Protein AF-A0A3C1RIF7-F1 (afdb_monomer_lite)

Sequence (163 aa):
MKFELYTAESDERTVYITGNFNNWNPKDSNFQLTQKDSQNYFIEIDDALLPDIVEYKFTKGGWENVELDKYGSITPNKKASKAAGKTSDIVEKWRLNWGPFKDEYFPIAEIISEEFYIPQLDRYRKIWALLPYDYYFSDKKYPVLYLQDAQNLFNEGSGYGNW

Radius of gyration: 23.02 Å; chains: 1; bounding box: 45×34×69 Å

Foldseek 3Di:
DKEKEFEQDFDPFWKFKAWPLHVRQQAPPVGTWDDPDRGMTMDDDDLVSADQKTWIWMARRDPLWTADDLVRHDDGTDIDGVVVVYDYYYGHDTRDRVPVDDPLFAWDKDWPDCFCADPVVRGTHTDIDTHTSCRVVDPDDDDDDDDDDDPACDDPDDPVDHD

pLDDT: mean 89.11, std 13.98, range [45.62, 98.62]

Secondary structure (DSSP, 8-state):
-EEEEEESS---SPPEEEETTTTT-TT-GGGBPEESSSSEEEEE--GGG--SEEEEEEESSSGGGBEE-TTSPBPPPEEEEGGG-EEEEEE-EE-----SS-GGGPPEEEEEEEEEEEGGGTEEEEEEEEE-TTTTT------------SS-SS-S--TT---

Structure (mmCIF, N/CA/C/O backbone):
data_AF-A0A3C1RIF7-F1
#
_entry.id   AF-A0A3C1RIF7-F1
#
loop_
_atom_site.group_PDB
_atom_site.id
_atom_site.type_symbol
_atom_site.label_atom_id
_atom_site.label_alt_id
_atom_site.label_comp_id
_atom_site.label_asym_id
_atom_site.label_entity_id
_atom_site.label_seq_id
_atom_site.pdbx_PDB_ins_code
_atom_site.Cartn_x
_atom_site.Cartn_y
_atom_site.Cartn_z
_atom_site.occupancy
_atom_site.B_iso_or_equiv
_atom_site.auth_seq_id
_atom_site.auth_comp_id
_atom_site.auth_asym_id
_atom_site.auth_atom_id
_atom_site.pdbx_PDB_model_num
ATOM 1 N N . MET A 1 1 ? -13.087 -6.140 19.010 1.00 96.69 1 MET A N 1
ATOM 2 C CA . MET A 1 1 ? -11.991 -5.230 19.404 1.00 96.69 1 MET A CA 1
ATOM 3 C C . MET A 1 1 ? -12.103 -3.916 18.644 1.00 96.69 1 MET A C 1
ATOM 5 O O . MET A 1 1 ? -12.371 -3.928 17.446 1.00 96.69 1 MET A O 1
ATOM 9 N N . LYS A 1 2 ? -11.891 -2.787 19.327 1.00 98.25 2 LYS A N 1
ATOM 10 C CA . LYS A 1 2 ? -11.942 -1.447 18.728 1.00 98.25 2 LYS A CA 1
ATOM 11 C C . LYS A 1 2 ? -10.554 -0.947 18.322 1.00 98.25 2 LYS A C 1
ATOM 13 O O . LYS A 1 2 ? -9.630 -0.967 19.129 1.00 98.25 2 LYS A O 1
ATOM 18 N N . PHE A 1 3 ? -10.425 -0.440 17.106 1.00 98.56 3 PHE A N 1
ATOM 19 C CA . PHE A 1 3 ? -9.219 0.222 16.616 1.00 98.56 3 PHE A CA 1
ATOM 20 C C . PHE A 1 3 ? -9.531 1.698 16.419 1.00 98.56 3 PHE A C 1
ATOM 22 O O . PHE A 1 3 ? -10.472 2.041 15.707 1.00 98.56 3 PHE A O 1
ATOM 29 N N . GLU A 1 4 ? -8.759 2.561 17.065 1.00 98.44 4 GLU A N 1
ATOM 30 C CA . GLU A 1 4 ? -8.834 4.009 16.918 1.00 98.44 4 GLU A CA 1
ATOM 31 C C . GLU A 1 4 ? -7.552 4.503 16.254 1.00 98.44 4 GLU A C 1
ATOM 33 O O . GLU A 1 4 ? -6.451 4.065 16.591 1.00 98.44 4 GLU A O 1
ATOM 38 N N . LEU A 1 5 ? -7.696 5.414 15.302 1.00 98.06 5 LEU A N 1
ATOM 39 C CA . LEU A 1 5 ? -6.592 5.977 14.546 1.00 98.06 5 LEU A CA 1
ATOM 40 C C . LEU A 1 5 ? -6.697 7.498 14.538 1.00 98.06 5 LEU A C 1
ATOM 42 O O . LEU A 1 5 ? -7.736 8.051 14.184 1.00 98.06 5 LEU A O 1
ATOM 46 N N . TYR A 1 6 ? -5.585 8.149 14.850 1.00 97.62 6 TYR A N 1
ATOM 47 C CA . TYR A 1 6 ? -5.355 9.562 14.602 1.00 97.62 6 TYR A CA 1
ATOM 48 C C . TYR A 1 6 ? -4.384 9.742 13.428 1.00 97.62 6 TYR A C 1
ATOM 50 O O . TYR A 1 6 ? -3.336 9.093 13.375 1.00 97.62 6 TYR A O 1
ATOM 58 N N . THR A 1 7 ? -4.701 10.638 12.500 1.00 95.75 7 THR A N 1
ATOM 59 C CA . THR A 1 7 ? -3.836 10.993 11.369 1.00 95.75 7 THR A CA 1
ATOM 60 C C . THR A 1 7 ? -3.332 12.422 11.522 1.00 95.75 7 THR A C 1
ATOM 62 O O . THR A 1 7 ? -4.135 13.337 11.674 1.00 95.75 7 THR A O 1
ATOM 65 N N . ALA A 1 8 ? -2.015 12.634 11.456 1.00 92.75 8 ALA A N 1
ATOM 66 C CA . ALA A 1 8 ? -1.434 13.979 11.562 1.00 92.75 8 ALA A CA 1
ATOM 67 C C . ALA A 1 8 ? -1.666 14.846 10.307 1.00 92.75 8 ALA A C 1
ATOM 69 O O . ALA A 1 8 ? -1.634 16.073 10.385 1.00 92.75 8 ALA A O 1
ATOM 70 N N . GLU A 1 9 ? -1.911 14.215 9.157 1.00 88.00 9 GLU A N 1
ATOM 71 C CA . GLU A 1 9 ? -2.170 14.880 7.879 1.00 88.00 9 GLU A CA 1
ATOM 72 C C . GLU A 1 9 ? -3.646 14.731 7.476 1.00 88.00 9 GLU A C 1
ATOM 74 O O . GLU A 1 9 ? -4.253 13.675 7.678 1.00 88.00 9 GLU A O 1
ATOM 79 N N . SER A 1 10 ? -4.217 15.791 6.892 1.00 85.75 10 SER A N 1
ATOM 80 C CA . SER A 1 10 ? -5.561 15.760 6.302 1.00 85.75 10 SER A CA 1
ATOM 81 C C . SER A 1 10 ? -5.497 15.123 4.919 1.00 85.75 10 SER A C 1
ATOM 83 O O . SER A 1 10 ? -4.736 15.572 4.064 1.00 85.75 10 SER A O 1
ATOM 85 N N . ASP A 1 11 ? -6.311 14.097 4.692 1.00 87.94 11 ASP A N 1
ATOM 86 C CA . ASP A 1 11 ? -6.300 13.323 3.455 1.00 87.94 11 ASP A CA 1
ATOM 87 C C . ASP A 1 11 ? -7.673 12.680 3.218 1.00 87.94 11 ASP A C 1
ATOM 89 O O . ASP A 1 11 ? -8.104 11.838 4.009 1.00 87.94 11 ASP A O 1
ATOM 93 N N . GLU A 1 12 ? -8.328 13.052 2.116 1.00 89.44 12 GLU A N 1
ATOM 94 C CA . GLU A 1 12 ? -9.693 12.633 1.754 1.00 89.44 12 GLU A CA 1
ATOM 95 C C . GLU A 1 12 ? -9.810 11.153 1.351 1.00 89.44 12 GLU A C 1
ATOM 97 O O . GLU A 1 12 ? -10.913 10.622 1.215 1.00 89.44 12 GLU A O 1
ATOM 102 N N . ARG A 1 13 ? -8.689 10.456 1.126 1.00 92.62 13 ARG A N 1
ATOM 103 C CA . ARG A 1 13 ? -8.717 9.044 0.737 1.00 92.62 13 ARG A CA 1
ATOM 104 C C . ARG A 1 13 ? -9.261 8.189 1.882 1.00 92.62 13 ARG A C 1
ATOM 106 O O . ARG A 1 13 ? -8.962 8.401 3.060 1.00 92.62 13 ARG A O 1
ATOM 113 N N . THR A 1 14 ? -10.013 7.158 1.526 1.00 95.44 14 THR A N 1
ATOM 114 C CA . THR A 1 14 ? -10.567 6.194 2.479 1.00 95.44 14 THR A CA 1
ATOM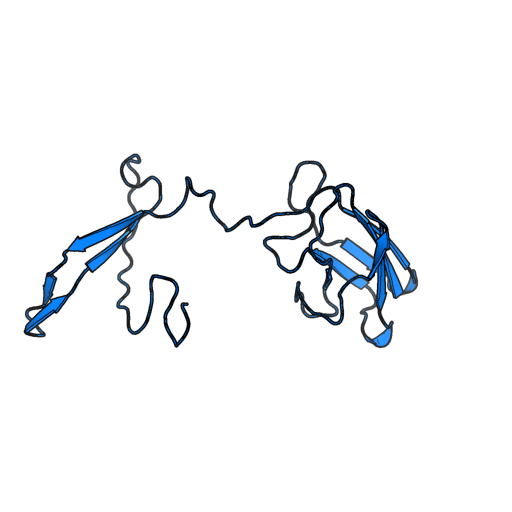 115 C C . THR A 1 14 ? -9.464 5.469 3.246 1.00 95.44 14 THR A C 1
ATOM 117 O O . THR A 1 14 ? -8.490 5.023 2.644 1.00 95.44 14 THR A O 1
ATOM 120 N N . VAL A 1 15 ? -9.624 5.323 4.563 1.00 97.69 15 VAL A N 1
ATOM 121 C CA . VAL A 1 15 ? -8.688 4.575 5.414 1.00 97.69 15 VAL A CA 1
ATOM 122 C C . VAL A 1 15 ? -9.183 3.146 5.619 1.00 97.69 15 VAL A C 1
ATOM 124 O O . VAL A 1 15 ? -10.352 2.928 5.928 1.00 97.69 15 VAL A O 1
ATOM 127 N N . TYR A 1 16 ? -8.268 2.189 5.521 1.00 98.44 16 TYR A N 1
ATOM 128 C CA . TYR A 1 16 ? -8.493 0.775 5.801 1.00 98.44 16 TYR A CA 1
ATOM 129 C C . TYR A 1 16 ? -7.516 0.287 6.868 1.00 98.44 16 TYR A C 1
ATOM 131 O O . TYR A 1 16 ? -6.389 0.782 6.960 1.00 98.44 16 TYR A O 1
ATOM 139 N N . ILE A 1 17 ? -7.924 -0.723 7.633 1.00 98.62 17 ILE A N 1
ATOM 140 C CA . ILE A 1 17 ? -7.019 -1.550 8.432 1.00 98.62 17 ILE A CA 1
ATOM 141 C C . ILE A 1 17 ? -6.836 -2.895 7.730 1.00 98.62 17 ILE A C 1
ATOM 143 O O . ILE A 1 17 ? -7.782 -3.490 7.224 1.00 98.62 17 ILE A O 1
ATOM 147 N N . THR A 1 18 ? -5.602 -3.378 7.679 1.00 98.44 18 THR A N 1
ATOM 148 C CA . THR A 1 18 ? -5.260 -4.675 7.093 1.00 98.44 18 THR A CA 1
ATOM 149 C C . THR A 1 18 ? -4.314 -5.424 8.009 1.00 98.44 18 THR A C 1
ATOM 151 O O . THR A 1 18 ? -3.529 -4.803 8.725 1.00 98.44 18 THR A O 1
ATOM 154 N N . GLY A 1 19 ? -4.389 -6.749 8.013 1.00 98.19 19 GLY A N 1
ATOM 155 C CA . GLY A 1 19 ? -3.619 -7.559 8.935 1.00 98.19 19 GLY A CA 1
ATOM 156 C C . GLY A 1 19 ? -3.775 -9.054 8.726 1.00 98.19 19 GLY A C 1
ATOM 157 O O . GLY A 1 19 ? -4.343 -9.534 7.742 1.00 98.19 19 GLY A O 1
ATOM 158 N N . ASN A 1 20 ? -3.299 -9.805 9.711 1.00 98.06 20 ASN A N 1
ATOM 159 C CA . ASN A 1 20 ? -3.403 -11.264 9.728 1.00 98.06 20 ASN A CA 1
ATOM 160 C C . ASN A 1 20 ? -4.853 -11.798 9.765 1.00 98.06 20 ASN A C 1
ATOM 162 O O . ASN A 1 20 ? -5.067 -12.961 9.444 1.00 98.06 20 ASN A O 1
ATOM 166 N N . PHE A 1 21 ? -5.841 -10.965 10.098 1.00 98.06 21 PHE A N 1
ATOM 167 C CA . PHE A 1 21 ? -7.272 -11.300 10.100 1.00 98.06 21 PHE A CA 1
ATOM 168 C C . PHE A 1 21 ? -7.965 -11.143 8.734 1.00 98.06 21 PHE A C 1
ATOM 170 O O . PHE A 1 21 ? -9.084 -11.616 8.567 1.00 98.06 21 PHE A O 1
ATOM 177 N N . ASN A 1 22 ? -7.330 -10.489 7.753 1.00 97.31 22 ASN A N 1
ATOM 178 C CA . ASN A 1 22 ? -7.901 -10.290 6.413 1.00 97.31 22 ASN A CA 1
ATOM 179 C C . ASN A 1 22 ? -6.930 -10.652 5.278 1.00 97.31 22 ASN A C 1
ATOM 181 O O . ASN A 1 22 ? -7.011 -10.109 4.175 1.00 97.31 22 ASN A O 1
ATOM 185 N N . ASN A 1 23 ? -5.995 -11.568 5.555 1.00 96.75 23 ASN A N 1
ATOM 186 C CA . ASN A 1 23 ? -4.963 -12.017 4.616 1.00 96.75 23 ASN A CA 1
ATOM 187 C C . ASN A 1 23 ? -4.137 -10.871 4.014 1.00 96.75 23 ASN A C 1
ATOM 189 O O . ASN A 1 23 ? -3.715 -10.957 2.862 1.00 96.75 23 ASN A O 1
ATOM 193 N N . TRP A 1 24 ? -3.910 -9.797 4.777 1.00 96.62 24 TRP A N 1
ATOM 194 C CA . TRP A 1 24 ? -3.158 -8.632 4.313 1.00 96.62 24 TRP A CA 1
ATOM 195 C C . TRP A 1 24 ? -3.737 -7.988 3.037 1.00 96.62 24 TRP A C 1
ATOM 197 O O . TRP A 1 24 ? -2.994 -7.464 2.207 1.00 96.62 24 TRP A O 1
ATOM 207 N N . ASN A 1 25 ? -5.063 -8.019 2.860 1.00 96.81 25 ASN A N 1
ATOM 208 C CA . ASN A 1 25 ? -5.731 -7.264 1.802 1.00 96.81 25 ASN A CA 1
ATOM 209 C C . ASN A 1 25 ? -5.883 -5.784 2.225 1.00 96.81 25 ASN A C 1
ATOM 211 O O . ASN A 1 25 ? -6.685 -5.492 3.120 1.00 96.81 25 ASN A O 1
ATOM 215 N N . PRO A 1 26 ? -5.155 -4.829 1.607 1.00 96.19 26 PRO A N 1
ATOM 216 C CA . PRO A 1 26 ? -5.106 -3.438 2.062 1.00 96.19 26 PRO A CA 1
ATOM 217 C C . PRO A 1 26 ? -6.360 -2.625 1.717 1.00 96.19 26 PRO A C 1
ATOM 219 O O . PRO A 1 26 ? -6.484 -1.489 2.156 1.00 96.19 26 PRO A O 1
ATOM 222 N N . LYS A 1 27 ? -7.279 -3.174 0.921 1.00 95.75 27 LYS A N 1
ATOM 223 C CA . LYS A 1 27 ? -8.446 -2.455 0.385 1.00 95.75 27 LYS A CA 1
ATOM 224 C C . LYS A 1 27 ? -9.751 -3.227 0.554 1.00 95.75 27 LYS A C 1
ATOM 226 O O . LYS A 1 27 ? -10.679 -3.075 -0.235 1.00 95.75 27 LYS A O 1
ATOM 231 N N . ASP A 1 28 ? -9.795 -4.111 1.545 1.00 97.50 28 ASP A N 1
ATOM 232 C CA . ASP A 1 28 ? -11.002 -4.860 1.874 1.00 97.50 28 ASP A CA 1
ATOM 233 C C . ASP A 1 28 ? -12.053 -3.923 2.482 1.00 97.50 28 ASP A C 1
ATOM 235 O O . ASP A 1 28 ? -11.850 -3.359 3.559 1.00 97.50 28 ASP A O 1
ATOM 239 N N . SER A 1 29 ? -13.191 -3.775 1.801 1.00 96.88 29 SER A N 1
ATOM 240 C CA . SER A 1 29 ? -14.286 -2.897 2.221 1.00 96.88 29 SER A CA 1
ATOM 241 C C . SER A 1 29 ? -14.876 -3.263 3.584 1.00 96.88 29 SER A C 1
ATOM 243 O O . SER A 1 29 ? -15.422 -2.390 4.251 1.00 96.88 29 SER A O 1
ATOM 245 N N . ASN A 1 30 ? -14.743 -4.517 4.035 1.00 97.75 30 ASN A N 1
ATOM 246 C CA . ASN A 1 30 ? -15.203 -4.928 5.367 1.00 97.75 30 ASN A CA 1
ATOM 247 C C . ASN A 1 30 ? -14.352 -4.332 6.501 1.00 97.75 30 ASN A C 1
ATOM 249 O O . ASN A 1 30 ? -14.783 -4.317 7.650 1.00 97.75 30 ASN A O 1
ATOM 253 N N . PHE A 1 31 ? -13.152 -3.837 6.183 1.00 98.31 31 PHE A N 1
ATOM 254 C CA . PHE A 1 31 ? -12.192 -3.284 7.139 1.00 98.31 31 PHE A CA 1
ATOM 255 C C . PHE A 1 31 ? -11.886 -1.804 6.872 1.00 98.31 31 PHE A C 1
ATOM 257 O O . PHE A 1 31 ? -10.816 -1.292 7.214 1.00 98.31 31 PHE A O 1
ATOM 264 N N . GLN A 1 32 ? -12.840 -1.105 6.260 1.00 98.44 32 GLN A N 1
ATOM 265 C CA . GLN A 1 32 ? -12.821 0.343 6.103 1.00 98.44 32 GLN A CA 1
ATOM 266 C C . GLN A 1 32 ? -13.109 1.033 7.444 1.00 98.44 32 GLN A C 1
ATOM 268 O O . GLN A 1 32 ? -14.093 0.726 8.118 1.00 98.44 32 GLN A O 1
ATOM 273 N N . LEU A 1 33 ? -12.275 2.002 7.825 1.00 98.38 33 LEU A N 1
ATOM 274 C CA . LEU A 1 33 ? -12.509 2.794 9.028 1.00 98.38 33 LEU A CA 1
ATOM 275 C C . LEU A 1 33 ? -13.585 3.852 8.781 1.00 98.38 33 LEU A C 1
ATOM 277 O O . LEU A 1 33 ? -13.655 4.482 7.725 1.00 98.38 33 LEU A O 1
ATOM 281 N N . THR A 1 34 ? -14.379 4.100 9.816 1.00 97.75 34 THR A N 1
ATOM 282 C CA . THR A 1 34 ? -15.327 5.209 9.874 1.00 97.75 34 THR A CA 1
ATOM 283 C C . THR A 1 34 ? -14.609 6.468 10.342 1.00 97.75 34 THR A C 1
ATOM 285 O O . THR A 1 34 ? -13.958 6.470 11.389 1.00 97.75 34 THR A O 1
ATOM 288 N N . GLN A 1 35 ? -14.737 7.550 9.578 1.00 95.44 35 GLN A N 1
ATOM 289 C CA . GLN A 1 35 ? -14.209 8.857 9.947 1.00 95.44 35 GLN A CA 1
ATOM 290 C C . GLN A 1 35 ? -15.126 9.521 10.982 1.00 95.44 35 GLN A C 1
ATOM 292 O O . GLN A 1 35 ? -16.330 9.646 10.769 1.00 95.44 35 GLN A O 1
ATOM 297 N N . LYS A 1 36 ? -14.556 9.935 12.114 1.00 93.19 36 LYS A N 1
ATOM 298 C CA . LYS A 1 36 ? -15.262 10.664 13.176 1.00 93.19 36 LYS A CA 1
ATOM 299 C C . LYS A 1 36 ? -15.135 12.178 12.998 1.00 93.19 36 LYS A C 1
ATOM 301 O O . LYS A 1 36 ? -16.090 12.904 13.258 1.00 93.19 36 LYS A O 1
ATOM 306 N N . ASP A 1 37 ? -13.963 12.634 12.567 1.00 90.56 37 ASP A N 1
ATOM 307 C CA . ASP A 1 37 ? -13.655 14.023 12.223 1.00 90.56 37 ASP A CA 1
ATOM 308 C C . ASP A 1 37 ? -12.462 14.070 11.246 1.00 90.56 37 ASP A C 1
ATOM 310 O O . ASP A 1 37 ? -12.041 13.036 10.731 1.00 90.56 37 ASP A O 1
ATOM 314 N N . SER A 1 38 ? -11.910 15.254 10.962 1.00 86.06 38 SER A N 1
ATOM 315 C CA . SER A 1 38 ? -10.843 15.415 9.963 1.00 86.06 38 SER A CA 1
ATOM 316 C C . SER A 1 38 ? -9.590 14.568 10.222 1.00 86.06 38 SER A C 1
ATOM 318 O O . SER A 1 38 ? -8.878 14.260 9.270 1.00 86.06 38 SER A O 1
ATOM 320 N N . GLN A 1 39 ? -9.323 14.172 11.470 1.00 93.56 39 GLN A N 1
ATOM 321 C CA . GLN A 1 39 ? -8.096 13.461 11.850 1.00 93.56 39 GLN A CA 1
ATOM 322 C C . GLN A 1 39 ? -8.356 12.141 12.583 1.00 93.56 39 GLN A C 1
ATOM 324 O O . GLN A 1 39 ? -7.441 11.331 12.703 1.00 93.56 39 GLN A O 1
ATOM 329 N N . ASN A 1 40 ? -9.573 11.894 13.071 1.00 96.06 40 ASN A N 1
ATOM 330 C CA . ASN A 1 40 ? -9.889 10.708 13.863 1.00 96.06 40 ASN A CA 1
ATOM 331 C C . ASN A 1 40 ? -10.745 9.703 13.093 1.00 96.06 40 ASN A C 1
ATOM 333 O O . ASN A 1 40 ? -11.791 10.039 12.534 1.00 96.06 40 ASN A O 1
ATOM 337 N N . TYR A 1 41 ? -10.339 8.440 13.161 1.00 98.06 41 TYR A N 1
ATOM 338 C CA . TYR A 1 41 ? -10.982 7.305 12.513 1.00 98.06 41 TYR A CA 1
ATOM 339 C C . TYR A 1 41 ? -11.137 6.150 13.502 1.00 98.06 41 TYR A C 1
ATOM 341 O O . TYR A 1 41 ? -10.359 6.017 14.449 1.00 98.06 41 TYR A O 1
ATOM 349 N N . PHE A 1 42 ? -12.129 5.290 13.286 1.00 98.44 42 PHE A N 1
ATOM 350 C CA . PHE A 1 42 ? -12.286 4.081 14.087 1.00 98.44 42 PHE A CA 1
ATOM 351 C C . PHE A 1 42 ? -12.942 2.935 13.319 1.00 98.44 42 PHE A C 1
ATOM 353 O O . PHE A 1 42 ? -13.654 3.145 12.338 1.00 98.44 42 PHE A O 1
ATOM 360 N N . ILE A 1 43 ? -12.732 1.716 13.805 1.00 98.56 43 ILE A N 1
ATOM 361 C CA . ILE A 1 43 ? -13.482 0.523 13.408 1.00 98.56 43 ILE A CA 1
ATOM 362 C C . ILE A 1 43 ? -13.620 -0.413 14.610 1.00 98.56 43 ILE A C 1
ATOM 364 O O . ILE A 1 43 ? -12.713 -0.525 15.436 1.00 98.56 43 ILE A O 1
ATOM 368 N N . GLU A 1 44 ? -14.758 -1.088 14.710 1.00 98.31 44 GLU A N 1
ATOM 369 C CA . GLU A 1 44 ? -14.957 -2.200 15.636 1.00 98.31 44 GLU A CA 1
ATOM 370 C C . GLU A 1 44 ? -15.031 -3.491 14.827 1.00 98.31 44 GLU A C 1
ATOM 372 O O . GLU A 1 44 ? -15.888 -3.639 13.960 1.00 98.31 44 GLU A O 1
ATOM 377 N N . ILE A 1 45 ? -14.094 -4.403 15.083 1.00 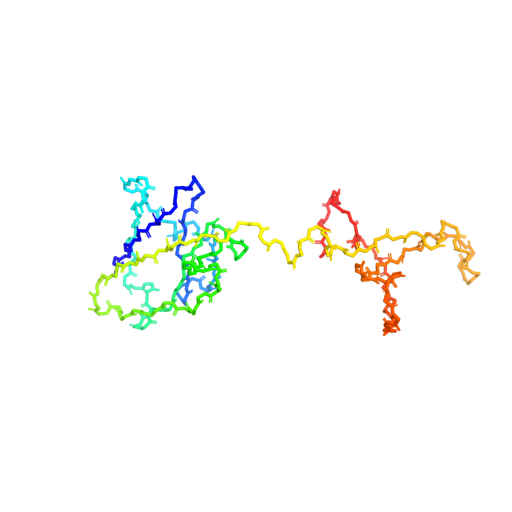98.06 45 ILE A N 1
ATOM 378 C CA . ILE A 1 45 ? -14.022 -5.706 14.418 1.00 98.06 45 ILE A CA 1
ATOM 379 C C . ILE A 1 45 ? -14.492 -6.767 15.408 1.00 98.06 45 ILE A C 1
ATOM 381 O O . ILE A 1 45 ? -14.071 -6.748 16.568 1.00 98.06 45 ILE A O 1
ATOM 385 N N . ASP A 1 46 ? -15.343 -7.688 14.959 1.00 97.44 46 ASP A N 1
ATOM 386 C CA . ASP A 1 46 ? -15.785 -8.828 15.764 1.00 97.44 46 ASP A CA 1
ATOM 387 C C . ASP A 1 46 ? -14.577 -9.666 16.224 1.00 97.44 46 ASP A C 1
ATOM 389 O O . ASP A 1 46 ? -13.699 -10.016 15.432 1.00 97.44 46 ASP A O 1
ATOM 393 N N . ASP A 1 47 ? -14.532 -10.000 17.514 1.00 95.75 47 ASP A N 1
ATOM 394 C CA . ASP A 1 47 ? -13.464 -10.807 18.108 1.00 95.75 47 ASP A CA 1
ATOM 395 C C . ASP A 1 47 ? -13.368 -12.210 17.488 1.00 95.75 47 ASP A C 1
ATOM 397 O O . ASP A 1 47 ? -12.289 -12.807 17.509 1.00 95.75 47 ASP A O 1
ATOM 401 N N . ALA A 1 48 ? -14.455 -12.725 16.900 1.00 96.50 48 ALA A N 1
ATOM 402 C CA . ALA A 1 48 ? -14.470 -13.988 16.164 1.00 96.50 48 ALA A CA 1
ATOM 403 C C . ALA A 1 48 ? -13.615 -13.953 14.884 1.00 96.50 48 ALA A C 1
ATOM 405 O O . ALA A 1 48 ? -13.158 -14.999 14.426 1.00 96.50 48 ALA A O 1
ATOM 406 N N . LEU A 1 49 ? -13.375 -12.764 14.318 1.00 96.25 49 LEU A N 1
ATOM 407 C CA . LEU A 1 49 ? -12.531 -12.574 13.134 1.00 96.25 49 LEU A CA 1
ATOM 408 C C . LEU A 1 49 ? -11.054 -12.364 13.493 1.00 96.25 49 LEU A C 1
ATOM 410 O O . LEU A 1 49 ? -10.196 -12.407 12.613 1.00 96.25 49 LEU A O 1
ATOM 414 N N . LEU A 1 50 ? -10.742 -12.119 14.769 1.00 97.62 50 LEU A N 1
ATOM 415 C CA . LEU A 1 50 ? -9.413 -11.705 15.202 1.00 97.62 50 LEU A CA 1
ATOM 416 C C . LEU A 1 50 ? -8.629 -12.846 15.878 1.00 97.62 50 LEU A C 1
ATOM 418 O O . LEU A 1 50 ? -9.129 -13.494 16.809 1.00 97.62 50 LEU A O 1
ATOM 422 N N . PRO A 1 51 ? -7.355 -13.055 15.500 1.00 97.38 51 PRO A N 1
ATOM 423 C CA . PRO A 1 51 ? -6.449 -13.902 16.270 1.00 97.38 51 PRO A CA 1
ATOM 424 C C . PRO A 1 51 ? -6.111 -13.260 17.623 1.00 97.38 51 PRO A C 1
ATOM 426 O O . PRO A 1 51 ? -6.344 -12.073 17.843 1.00 97.38 51 PRO A O 1
ATOM 429 N N . ASP A 1 52 ? -5.534 -14.035 18.544 1.00 97.94 52 ASP A N 1
ATOM 430 C CA . ASP A 1 52 ? -5.188 -13.531 19.883 1.00 97.94 52 ASP A CA 1
ATOM 431 C C . ASP A 1 52 ? -4.126 -12.426 19.842 1.00 97.94 52 ASP A C 1
ATOM 433 O O . ASP A 1 52 ? -4.200 -11.468 20.612 1.00 97.94 52 ASP A O 1
ATOM 437 N N . ILE A 1 53 ? -3.175 -12.534 18.908 1.00 98.31 53 ILE A N 1
ATOM 438 C CA . ILE A 1 53 ? -2.231 -11.470 18.561 1.00 98.31 53 ILE A CA 1
ATOM 439 C C . ILE A 1 53 ? -2.585 -10.951 17.173 1.00 98.31 53 ILE A C 1
ATOM 441 O O . ILE A 1 53 ? -2.390 -11.630 16.162 1.00 98.31 53 ILE A O 1
ATOM 445 N N . VAL A 1 54 ? -3.096 -9.729 17.134 1.00 98.56 54 VAL A N 1
ATOM 446 C CA . VAL A 1 54 ? -3.456 -9.026 15.909 1.00 98.56 54 VAL A CA 1
ATOM 447 C C . VAL A 1 54 ? -2.227 -8.288 15.403 1.00 98.56 54 VAL A C 1
ATOM 449 O O . VAL A 1 54 ? -1.702 -7.420 16.099 1.00 98.56 54 VAL A O 1
ATOM 452 N N . GLU A 1 55 ? -1.775 -8.622 14.197 1.00 98.62 55 GLU A N 1
ATOM 453 C CA . GLU A 1 55 ? -0.742 -7.866 13.483 1.00 98.62 55 GLU A CA 1
ATOM 454 C C . GLU A 1 55 ? -1.396 -7.085 12.356 1.00 98.62 55 GLU A C 1
ATOM 456 O O . GLU A 1 55 ? -2.148 -7.672 11.577 1.00 98.62 55 GLU A O 1
ATOM 461 N N . TYR A 1 56 ? -1.133 -5.782 12.277 1.00 98.62 56 TYR A N 1
ATOM 462 C CA . TYR A 1 56 ? -1.874 -4.909 11.373 1.00 98.62 56 TYR A CA 1
ATOM 463 C C . TYR A 1 56 ? -1.097 -3.671 10.922 1.00 98.62 56 TYR A C 1
ATOM 465 O O . TYR A 1 56 ? -0.064 -3.304 11.491 1.00 98.62 56 TYR A O 1
ATOM 473 N N . LYS A 1 57 ? -1.629 -3.033 9.879 1.00 98.44 57 LYS A N 1
ATOM 474 C CA . LYS A 1 57 ? -1.242 -1.724 9.351 1.00 98.44 57 LYS A CA 1
ATOM 475 C C . LYS A 1 57 ? -2.473 -0.956 8.898 1.00 98.44 57 LYS A C 1
ATOM 477 O O . LYS A 1 57 ? -3.495 -1.558 8.563 1.00 98.44 57 LYS A O 1
ATOM 482 N N . PHE A 1 58 ? -2.340 0.361 8.816 1.00 98.19 58 PHE A N 1
ATOM 483 C CA . PHE A 1 58 ? -3.318 1.197 8.134 1.00 98.19 58 PHE A CA 1
ATOM 484 C C . PHE A 1 58 ? -2.861 1.538 6.718 1.00 98.19 58 PHE A C 1
ATOM 486 O O . PHE A 1 58 ? -1.669 1.714 6.450 1.00 98.19 58 PHE A O 1
ATOM 493 N N . THR A 1 59 ? -3.819 1.649 5.802 1.00 96.88 59 THR A N 1
ATOM 494 C CA . THR A 1 59 ? -3.563 2.068 4.421 1.00 96.88 59 THR A CA 1
ATOM 495 C C . THR A 1 59 ? -4.651 3.010 3.925 1.00 96.88 59 THR A C 1
ATOM 497 O O . THR A 1 59 ? -5.758 3.038 4.464 1.00 96.88 59 THR A O 1
ATOM 500 N N . LYS A 1 60 ? -4.350 3.740 2.852 1.00 94.81 60 LYS A N 1
ATOM 501 C CA . LYS A 1 60 ? -5.324 4.517 2.083 1.00 94.81 60 LYS A CA 1
ATOM 502 C C . LYS A 1 60 ? -5.742 3.792 0.788 1.00 94.81 60 LYS A C 1
ATOM 504 O O . LYS A 1 60 ? -5.741 4.389 -0.284 1.00 94.81 60 LYS A O 1
ATOM 509 N N . GLY A 1 61 ? -6.045 2.490 0.873 1.00 89.56 61 GLY A N 1
ATOM 510 C CA . GLY A 1 61 ? -6.588 1.691 -0.242 1.00 89.56 61 GLY A CA 1
ATOM 511 C C . GLY A 1 61 ? -5.560 0.913 -1.074 1.00 89.56 61 GLY A C 1
ATOM 512 O O . GLY A 1 61 ? -5.903 0.395 -2.137 1.00 89.56 61 GLY A O 1
ATOM 513 N N . GLY A 1 62 ? -4.319 0.800 -0.590 1.00 91.38 62 GLY A N 1
ATOM 514 C CA . GLY A 1 62 ? -3.238 0.072 -1.260 1.00 91.38 62 GLY A CA 1
ATOM 515 C C . GLY A 1 62 ? -1.894 0.183 -0.533 1.00 91.38 62 GLY A C 1
ATOM 516 O O . GLY A 1 62 ? -1.713 1.026 0.349 1.00 91.38 62 GLY A O 1
ATOM 517 N N . TRP A 1 63 ? -0.931 -0.671 -0.891 1.00 91.38 63 TRP A N 1
ATOM 518 C CA . TRP A 1 63 ? 0.412 -0.701 -0.280 1.00 91.38 63 TRP A CA 1
ATOM 519 C C . TRP A 1 63 ? 1.299 0.471 -0.712 1.00 91.38 63 TRP A C 1
ATOM 521 O O . TRP A 1 63 ? 2.176 0.927 0.025 1.00 91.38 63 TRP A O 1
ATOM 531 N N . GLU A 1 64 ? 1.041 0.999 -1.899 1.00 88.44 64 GLU A N 1
ATOM 532 C CA . GLU A 1 64 ? 1.559 2.262 -2.412 1.00 88.44 64 GLU A CA 1
ATOM 533 C C . GLU A 1 64 ? 1.031 3.479 -1.633 1.00 88.44 64 GLU A C 1
ATOM 535 O O . GLU A 1 64 ? 1.553 4.580 -1.795 1.00 88.44 64 GLU A O 1
ATOM 540 N N . ASN A 1 65 ? 0.064 3.253 -0.732 1.00 92.50 65 ASN A N 1
ATOM 541 C CA . ASN A 1 65 ? -0.604 4.249 0.097 1.00 92.50 65 ASN A CA 1
ATOM 542 C C . ASN A 1 65 ? -0.628 3.873 1.603 1.00 92.50 65 ASN A C 1
ATOM 544 O O . ASN A 1 65 ? -1.534 4.258 2.345 1.00 92.50 65 ASN A O 1
ATOM 548 N N . VAL A 1 66 ? 0.345 3.072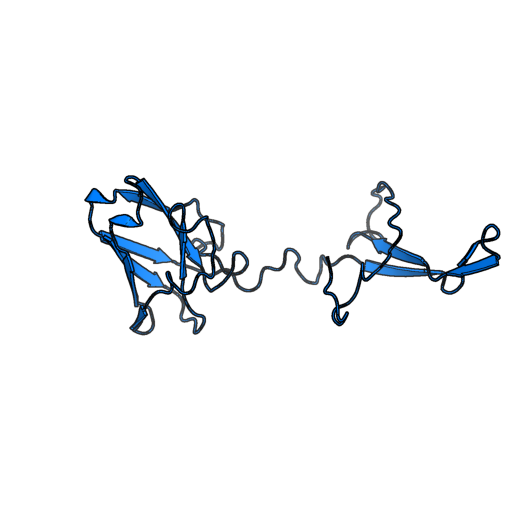 2.053 1.00 95.12 66 VAL A N 1
ATOM 549 C CA . VAL A 1 66 ? 0.488 2.599 3.446 1.00 95.12 66 VAL A CA 1
ATOM 550 C C . VAL A 1 66 ? 0.949 3.702 4.410 1.00 95.12 66 VAL A C 1
ATOM 552 O O . VAL A 1 66 ? 1.563 4.684 3.997 1.00 95.12 66 VAL A O 1
ATOM 555 N N . GLU A 1 67 ? 0.672 3.532 5.703 1.00 95.88 67 GLU A N 1
ATOM 556 C CA . GLU A 1 67 ? 1.237 4.355 6.780 1.00 95.88 67 GLU A CA 1
ATOM 557 C C . GLU A 1 67 ? 2.779 4.438 6.743 1.00 95.88 67 GLU A C 1
ATOM 559 O O . GLU A 1 67 ? 3.475 3.463 6.441 1.00 95.88 67 GLU A O 1
ATOM 564 N N . LEU A 1 68 ? 3.312 5.601 7.113 1.00 95.12 68 LEU A N 1
ATOM 565 C CA . LEU A 1 68 ? 4.737 5.892 7.264 1.00 95.12 68 LEU A CA 1
ATOM 566 C C . LEU A 1 68 ? 4.994 6.568 8.618 1.00 95.12 68 LEU A C 1
ATOM 568 O O . LEU A 1 68 ? 4.082 7.102 9.257 1.00 95.12 68 LEU A O 1
ATOM 572 N N . ASP A 1 69 ? 6.250 6.557 9.062 1.00 92.81 69 ASP A N 1
ATOM 573 C CA . ASP A 1 69 ? 6.657 7.349 10.222 1.00 92.81 69 ASP A CA 1
ATOM 574 C C . ASP A 1 69 ? 6.774 8.850 9.887 1.00 92.81 69 ASP A C 1
ATOM 576 O O . ASP A 1 69 ? 6.675 9.279 8.735 1.00 92.81 69 ASP A O 1
ATOM 580 N N . LYS A 1 70 ? 7.045 9.675 10.905 1.00 93.50 70 LYS A N 1
ATOM 581 C CA . LYS A 1 70 ? 7.230 11.129 10.746 1.00 93.50 70 LYS A CA 1
ATOM 582 C C . LYS A 1 70 ? 8.363 11.521 9.785 1.00 93.50 70 LYS A C 1
ATOM 584 O O . LYS A 1 70 ? 8.366 12.632 9.247 1.00 93.50 70 LYS A O 1
ATOM 589 N N . TYR A 1 71 ? 9.318 10.624 9.541 1.00 91.31 71 TYR A N 1
ATOM 590 C CA . TYR A 1 71 ? 10.428 10.817 8.610 1.00 91.31 71 TYR A CA 1
ATOM 591 C C . TYR A 1 71 ? 10.112 10.302 7.195 1.00 91.31 71 TYR A C 1
ATOM 593 O O . TYR A 1 71 ? 10.934 10.477 6.300 1.00 91.31 71 TYR A O 1
ATOM 601 N N . GLY A 1 72 ? 8.928 9.723 6.964 1.00 89.06 72 GLY A N 1
ATOM 602 C CA . GLY A 1 72 ? 8.528 9.138 5.682 1.00 89.06 72 GLY A CA 1
ATOM 603 C C . GLY A 1 72 ? 9.078 7.728 5.445 1.00 89.06 72 GLY A C 1
ATOM 604 O O . GLY A 1 72 ? 9.070 7.254 4.311 1.00 89.06 72 GLY A O 1
ATOM 605 N N . SER A 1 73 ? 9.568 7.054 6.488 1.00 88.88 73 SER A N 1
ATOM 606 C CA . SER A 1 73 ? 10.100 5.692 6.396 1.00 88.88 73 SER A CA 1
ATOM 607 C C . SER A 1 73 ? 9.018 4.643 6.641 1.00 88.88 73 SER A C 1
ATOM 609 O O . SER A 1 73 ? 8.036 4.881 7.349 1.00 88.88 73 SER A O 1
ATOM 611 N N . ILE A 1 74 ? 9.217 3.455 6.063 1.00 89.25 74 ILE A N 1
ATOM 612 C CA . ILE A 1 74 ? 8.334 2.302 6.270 1.00 89.25 74 ILE A CA 1
ATOM 613 C C . ILE A 1 74 ? 8.406 1.868 7.733 1.00 89.25 74 ILE A C 1
ATOM 615 O O . ILE A 1 74 ? 9.485 1.644 8.282 1.00 89.25 74 ILE A O 1
ATOM 619 N N . THR A 1 75 ? 7.241 1.699 8.348 1.00 92.12 75 THR A N 1
ATOM 620 C CA . THR A 1 75 ? 7.114 1.207 9.719 1.00 92.12 75 THR A CA 1
ATOM 621 C C . THR A 1 75 ? 6.964 -0.319 9.748 1.00 92.12 75 THR A C 1
ATOM 623 O O . THR A 1 75 ? 6.372 -0.899 8.833 1.00 92.12 75 THR A O 1
ATOM 626 N N . PRO A 1 76 ? 7.423 -1.006 10.810 1.00 96.25 76 PRO A N 1
ATOM 627 C CA . PRO A 1 76 ? 7.041 -2.394 11.075 1.00 96.25 76 PRO A CA 1
ATOM 628 C C . PRO A 1 76 ? 5.525 -2.547 11.269 1.00 96.25 76 PRO A C 1
ATOM 630 O O . PRO A 1 76 ? 4.811 -1.561 11.461 1.00 96.25 76 PRO A O 1
ATOM 633 N N . ASN A 1 77 ? 5.020 -3.782 11.237 1.00 98.00 77 ASN A N 1
ATOM 634 C CA . ASN A 1 77 ? 3.623 -4.062 11.581 1.00 98.00 77 ASN A CA 1
ATOM 635 C C . ASN A 1 77 ? 3.345 -3.699 13.044 1.00 98.00 77 ASN A C 1
ATOM 637 O O . ASN A 1 77 ? 4.144 -4.009 13.933 1.00 98.00 77 ASN A O 1
ATOM 641 N N . LYS A 1 78 ? 2.186 -3.089 13.294 1.00 98.12 78 LYS A N 1
ATOM 642 C CA . LYS A 1 78 ? 1.664 -2.880 14.646 1.00 98.12 78 LYS A CA 1
ATOM 643 C C . LYS A 1 78 ? 1.178 -4.216 15.198 1.00 98.12 78 LYS A C 1
ATOM 645 O O . LYS A 1 78 ? 0.749 -5.081 14.433 1.00 98.12 78 LYS A O 1
ATOM 650 N N . LYS A 1 79 ? 1.255 -4.392 16.518 1.00 98.19 79 LYS A N 1
ATOM 651 C CA . LYS A 1 79 ? 0.794 -5.606 17.202 1.00 98.19 79 LYS A CA 1
ATOM 652 C C . LYS A 1 79 ? -0.071 -5.241 18.394 1.00 98.19 79 LYS A C 1
ATOM 654 O O . LYS A 1 79 ? 0.330 -4.406 19.201 1.00 98.19 79 LYS A O 1
ATOM 659 N N . ALA A 1 80 ? -1.212 -5.901 18.532 1.00 97.94 80 ALA A N 1
ATOM 660 C CA . ALA A 1 80 ? -2.082 -5.740 19.686 1.00 97.94 80 ALA A CA 1
ATOM 661 C C . ALA A 1 80 ? -2.643 -7.090 20.142 1.00 97.94 80 ALA A C 1
ATOM 663 O O . ALA A 1 80 ? -2.911 -7.976 19.333 1.00 97.94 80 ALA A O 1
ATOM 664 N N . SER A 1 81 ? -2.813 -7.250 21.453 1.00 97.81 81 SER A N 1
ATOM 665 C CA . SER A 1 81 ? -3.519 -8.407 22.004 1.00 97.81 81 SER A CA 1
ATOM 666 C C . SER A 1 81 ? -5.020 -8.180 21.886 1.00 97.81 81 SER A C 1
ATOM 668 O O . SER A 1 81 ? -5.516 -7.148 22.341 1.00 97.81 81 SER A O 1
ATOM 670 N N . LYS A 1 82 ? -5.755 -9.158 21.350 1.00 97.12 82 LYS A N 1
ATOM 671 C CA . LYS A 1 82 ? -7.225 -9.127 21.299 1.00 97.12 82 LYS A CA 1
ATOM 672 C C . LYS A 1 82 ? -7.840 -8.905 22.684 1.00 97.12 82 LYS A C 1
ATOM 674 O O . LYS A 1 82 ? -8.801 -8.155 22.823 1.00 97.12 82 LYS A O 1
ATOM 679 N N . ALA A 1 83 ? -7.221 -9.464 23.727 1.00 96.56 83 ALA A N 1
ATOM 680 C CA . ALA A 1 83 ? -7.662 -9.314 25.114 1.00 96.56 83 ALA A CA 1
ATOM 681 C C . ALA A 1 83 ? -7.595 -7.866 25.638 1.00 96.56 83 ALA A C 1
ATOM 683 O O . ALA A 1 83 ? -8.247 -7.550 26.630 1.00 96.56 83 ALA A O 1
ATOM 684 N N . ALA A 1 84 ? -6.837 -6.973 24.987 1.00 96.94 84 ALA A N 1
ATOM 685 C CA . ALA A 1 84 ? -6.829 -5.554 25.338 1.00 96.94 84 ALA A CA 1
ATOM 686 C C . ALA A 1 84 ? -8.163 -4.860 25.004 1.00 96.94 84 ALA A C 1
ATOM 688 O O . ALA A 1 84 ? -8.457 -3.798 25.553 1.00 96.94 84 ALA A O 1
ATOM 689 N N . GLY A 1 85 ? -8.963 -5.426 24.090 1.00 97.06 85 GLY A N 1
ATOM 690 C CA . GLY A 1 85 ? -10.283 -4.926 23.694 1.00 97.06 85 GLY A CA 1
ATOM 691 C C . GLY A 1 85 ? -10.264 -3.646 22.850 1.00 97.06 85 GLY A C 1
ATOM 692 O O . GLY A 1 85 ? -11.179 -3.437 22.049 1.00 97.06 85 GLY A O 1
ATOM 693 N N . LYS A 1 86 ? -9.213 -2.822 22.958 1.00 97.81 86 LYS A N 1
ATOM 694 C CA . LYS A 1 86 ? -9.013 -1.619 22.146 1.00 97.81 86 LYS A CA 1
ATOM 695 C C . LYS A 1 86 ? -7.542 -1.273 21.894 1.00 97.81 86 LYS A C 1
ATOM 697 O O . LYS A 1 86 ? -6.679 -1.612 22.700 1.00 97.81 86 LYS A O 1
ATOM 702 N N . THR A 1 87 ? -7.288 -0.528 20.822 1.00 98.06 87 THR A N 1
ATOM 703 C CA . THR A 1 87 ? -6.007 0.135 20.533 1.00 98.06 87 THR A CA 1
ATOM 704 C C . THR A 1 87 ? -6.237 1.552 20.006 1.00 98.06 87 THR A C 1
ATOM 706 O O . THR A 1 87 ? -7.279 1.821 19.405 1.00 98.06 87 THR A O 1
ATOM 709 N N . SER A 1 88 ? -5.268 2.437 20.234 1.00 98.06 88 SER A N 1
ATOM 710 C CA . SER A 1 88 ? -5.255 3.805 19.717 1.00 98.06 88 SER A CA 1
ATOM 711 C C . SER A 1 88 ? -3.884 4.083 19.105 1.00 98.06 88 SER A C 1
ATOM 713 O O . SER A 1 88 ? -2.864 3.999 19.788 1.00 98.06 88 SER A O 1
ATOM 715 N N . ASP A 1 89 ? -3.868 4.406 17.818 1.00 97.88 89 ASP A N 1
ATOM 716 C CA . ASP A 1 89 ? -2.662 4.571 17.016 1.00 97.88 89 ASP A CA 1
ATOM 717 C C . ASP A 1 89 ? -2.573 5.967 16.398 1.00 97.88 89 ASP A C 1
ATOM 719 O O . ASP A 1 89 ? -3.583 6.624 16.152 1.00 97.88 89 ASP A O 1
ATOM 723 N N . ILE A 1 90 ? -1.346 6.396 16.098 1.00 97.12 90 ILE A N 1
ATOM 724 C CA . ILE A 1 90 ? -1.065 7.600 15.314 1.00 97.12 90 ILE A CA 1
ATOM 725 C C . ILE A 1 90 ? -0.372 7.181 14.016 1.00 97.12 90 ILE A C 1
ATOM 727 O O . ILE A 1 90 ? 0.580 6.393 14.045 1.00 97.12 90 ILE A O 1
ATOM 731 N N . VAL A 1 91 ? -0.848 7.719 12.894 1.00 96.94 91 VAL A N 1
ATOM 732 C CA . VAL A 1 91 ? -0.160 7.690 11.600 1.00 96.94 91 VAL A CA 1
ATOM 733 C C . VAL A 1 91 ? 0.280 9.109 11.269 1.00 96.94 91 VAL A C 1
ATOM 735 O O . VAL A 1 91 ? -0.539 10.008 11.074 1.00 96.94 91 VAL A O 1
ATOM 738 N N . GLU A 1 92 ? 1.595 9.298 11.246 1.00 95.94 92 GLU A N 1
ATOM 739 C CA . GLU A 1 92 ? 2.227 10.604 11.049 1.00 95.94 92 GLU A CA 1
ATOM 740 C C . GLU A 1 92 ? 2.189 11.029 9.583 1.00 95.94 92 GLU A C 1
ATOM 742 O O . GLU A 1 92 ? 1.991 12.201 9.282 1.00 95.94 92 GLU A O 1
ATOM 747 N N . LYS A 1 93 ? 2.392 10.073 8.670 1.00 95.44 93 LYS A N 1
ATOM 748 C CA . LYS A 1 93 ? 2.433 10.312 7.228 1.00 95.44 93 LYS A CA 1
ATOM 749 C C . LYS A 1 93 ? 1.813 9.163 6.463 1.00 95.44 93 LYS A C 1
ATOM 751 O O . LYS A 1 93 ? 1.848 8.012 6.904 1.00 95.44 93 LYS A O 1
ATOM 756 N N . TRP A 1 94 ? 1.316 9.472 5.276 1.00 93.88 94 TRP A N 1
ATOM 757 C CA . TRP A 1 94 ? 0.833 8.476 4.332 1.00 93.88 94 TRP A CA 1
ATOM 758 C C . TRP A 1 94 ? 1.742 8.400 3.123 1.00 93.88 94 TRP A C 1
ATOM 760 O O . TRP A 1 94 ? 2.183 9.409 2.576 1.00 93.88 94 TRP A O 1
ATOM 770 N N . ARG A 1 95 ? 1.973 7.182 2.649 1.00 90.31 95 ARG A N 1
ATOM 771 C CA . ARG A 1 95 ? 2.492 6.990 1.304 1.00 90.31 95 ARG A CA 1
ATOM 772 C C . ARG A 1 95 ? 1.447 7.513 0.301 1.00 90.31 95 ARG A C 1
ATOM 774 O O . ARG A 1 95 ? 0.235 7.419 0.525 1.00 90.31 95 ARG A O 1
ATOM 781 N N . LEU A 1 96 ? 1.909 8.109 -0.790 1.00 86.50 96 LEU A N 1
ATOM 782 C CA . LEU A 1 96 ? 1.054 8.583 -1.875 1.00 86.50 96 LEU A CA 1
ATOM 783 C C . LEU A 1 96 ? 1.669 8.137 -3.187 1.00 86.50 96 LEU A C 1
ATOM 785 O O . LEU A 1 96 ? 2.708 8.674 -3.562 1.00 86.50 96 LEU A O 1
ATOM 789 N N . ASN A 1 97 ? 1.029 7.173 -3.854 1.00 70.31 97 ASN A N 1
ATOM 790 C CA . ASN A 1 97 ? 1.404 6.715 -5.192 1.00 70.31 97 ASN A CA 1
ATOM 791 C C . ASN A 1 97 ? 2.916 6.607 -5.369 1.00 70.31 97 ASN A C 1
ATOM 793 O O . ASN A 1 97 ? 3.476 7.047 -6.372 1.00 70.31 97 ASN A O 1
ATOM 797 N N . TRP A 1 98 ? 3.592 6.006 -4.391 1.00 59.66 98 TRP A N 1
ATOM 798 C CA . TRP A 1 98 ? 4.952 5.567 -4.625 1.00 59.66 98 TRP A CA 1
ATOM 799 C C . TRP A 1 98 ? 4.810 4.317 -5.497 1.00 59.66 98 TRP A C 1
ATOM 801 O O . TRP A 1 98 ? 4.973 3.185 -5.037 1.00 59.66 98 TRP A O 1
ATOM 811 N N . GLY A 1 99 ? 4.455 4.536 -6.768 1.00 57.22 99 GLY A N 1
ATOM 812 C CA . GLY A 1 99 ? 4.836 3.631 -7.828 1.00 57.22 99 GLY A CA 1
ATOM 813 C C . GLY A 1 99 ? 6.328 3.367 -7.637 1.00 57.22 99 GLY A C 1
ATOM 814 O O . GLY A 1 99 ? 7.042 4.246 -7.151 1.00 57.22 99 GLY A O 1
ATOM 815 N N . PRO A 1 100 ? 6.817 2.157 -7.906 1.00 51.72 100 PRO A N 1
ATOM 816 C CA . PRO A 1 100 ? 8.162 1.737 -7.512 1.00 51.72 100 PRO A CA 1
ATOM 817 C C . PRO A 1 100 ? 9.312 2.639 -8.007 1.00 51.72 100 PRO A C 1
ATOM 819 O O . PRO A 1 100 ? 10.455 2.441 -7.602 1.00 51.72 100 PRO A O 1
ATOM 822 N N . PHE A 1 101 ? 9.033 3.658 -8.819 1.00 55.44 101 PHE A N 1
ATOM 823 C CA . PHE A 1 101 ? 10.005 4.533 -9.436 1.00 55.44 101 PHE A CA 1
ATOM 824 C C . PHE A 1 101 ? 9.529 5.984 -9.345 1.00 55.44 101 PHE A C 1
ATOM 826 O O . PHE A 1 101 ? 8.362 6.286 -9.583 1.00 55.44 101 PHE A O 1
ATOM 833 N N . LYS A 1 102 ? 10.449 6.888 -9.000 1.00 66.25 102 LYS A N 1
ATOM 834 C CA . LYS A 1 102 ? 10.308 8.286 -9.417 1.00 66.25 102 LYS A CA 1
ATOM 835 C C . LYS A 1 102 ? 10.296 8.294 -10.945 1.00 66.25 102 LYS A C 1
ATOM 837 O O . LYS A 1 102 ? 10.991 7.460 -11.523 1.00 66.25 102 LYS A O 1
ATOM 842 N N . ASP A 1 103 ? 9.604 9.234 -11.580 1.00 71.50 103 ASP A N 1
ATOM 843 C CA . ASP A 1 103 ? 9.592 9.342 -13.051 1.00 71.50 103 ASP A CA 1
ATOM 844 C C . ASP A 1 103 ? 11.018 9.373 -13.636 1.00 71.50 103 ASP A C 1
ATOM 846 O O . ASP A 1 103 ? 11.300 8.775 -14.670 1.00 71.50 103 ASP A O 1
ATOM 850 N N . GLU A 1 104 ? 11.953 9.981 -12.899 1.00 78.25 104 GLU A N 1
ATOM 851 C CA . GLU A 1 104 ? 13.395 10.041 -13.186 1.00 78.25 104 GLU A CA 1
ATOM 852 C C . GLU A 1 104 ? 14.088 8.662 -13.280 1.00 78.25 104 GLU A C 1
ATOM 854 O O . GLU A 1 104 ? 15.196 8.559 -13.803 1.00 78.25 104 GLU A O 1
ATOM 859 N N . TYR A 1 105 ? 13.464 7.610 -12.744 1.00 80.62 105 TYR A N 1
ATOM 860 C CA . TYR A 1 105 ? 13.959 6.232 -12.709 1.00 80.62 105 TYR A CA 1
ATOM 861 C C . TYR A 1 105 ? 13.131 5.274 -13.568 1.00 80.62 105 TYR A C 1
ATOM 863 O O . TYR A 1 105 ? 13.323 4.057 -13.470 1.00 80.62 105 TYR A O 1
ATOM 871 N N . PHE A 1 106 ? 12.207 5.776 -14.393 1.00 82.19 106 PHE A N 1
ATOM 872 C CA . PHE A 1 106 ? 11.499 4.904 -15.319 1.00 82.19 106 PHE A CA 1
ATOM 873 C C . PHE A 1 106 ? 12.446 4.294 -16.356 1.00 82.19 106 PHE A C 1
ATOM 875 O O . PHE A 1 106 ? 13.396 4.943 -16.802 1.00 82.19 106 PHE A O 1
ATOM 882 N N . PRO A 1 107 ? 12.206 3.026 -16.736 1.00 87.06 107 PRO A N 1
ATOM 883 C CA . PRO A 1 107 ? 12.975 2.399 -17.790 1.00 87.06 107 PRO A CA 1
ATOM 884 C C . PRO A 1 107 ? 12.739 3.119 -19.119 1.00 87.06 107 PRO A C 1
ATOM 886 O O . PRO A 1 107 ? 11.662 3.654 -19.387 1.00 87.06 107 PRO A O 1
ATOM 889 N N . ILE A 1 108 ? 13.751 3.091 -19.973 1.00 91.81 108 ILE A N 1
ATOM 890 C CA . ILE A 1 108 ? 13.678 3.660 -21.313 1.00 91.81 108 ILE A CA 1
ATOM 891 C C . ILE A 1 108 ? 13.104 2.579 -22.229 1.00 91.81 108 ILE A C 1
ATOM 893 O O . ILE A 1 108 ? 13.711 1.522 -22.396 1.00 91.81 108 ILE A O 1
ATOM 897 N N . ALA A 1 109 ? 11.930 2.829 -22.807 1.00 90.94 109 ALA A N 1
ATOM 898 C CA . ALA A 1 109 ? 11.375 1.995 -23.866 1.00 90.94 109 ALA A CA 1
ATOM 899 C C . ALA A 1 109 ? 11.809 2.560 -25.223 1.00 90.94 109 ALA A C 1
ATOM 901 O O . ALA A 1 109 ? 11.420 3.670 -25.586 1.00 90.94 109 ALA A O 1
ATOM 902 N N . GLU A 1 110 ? 12.606 1.803 -25.972 1.00 92.25 110 GLU A N 1
ATOM 903 C CA . GLU A 1 110 ? 13.068 2.204 -27.302 1.00 92.25 110 GLU A CA 1
ATOM 904 C C . GLU A 1 110 ? 12.766 1.145 -28.363 1.00 92.25 110 GLU A C 1
ATOM 906 O O . GLU A 1 110 ? 12.700 -0.055 -28.086 1.00 92.25 110 GLU A O 1
ATOM 911 N N . ILE A 1 111 ? 12.590 1.592 -29.605 1.00 91.94 111 ILE A N 1
ATOM 912 C CA . ILE A 1 111 ? 12.419 0.712 -30.759 1.00 91.94 111 ILE A CA 1
ATOM 913 C C . ILE A 1 111 ? 13.796 0.484 -31.371 1.00 91.94 111 ILE A C 1
ATOM 915 O O . ILE A 1 111 ? 14.385 1.398 -31.942 1.00 91.94 111 ILE A O 1
ATOM 919 N N . ILE A 1 112 ? 14.291 -0.750 -31.282 1.00 92.12 112 ILE A N 1
ATOM 920 C CA . ILE A 1 112 ? 15.568 -1.137 -31.895 1.00 92.12 112 ILE A CA 1
ATOM 921 C C . ILE A 1 112 ? 15.401 -1.259 -33.413 1.00 92.12 112 ILE A C 1
ATOM 923 O O . ILE A 1 112 ? 16.288 -0.904 -34.187 1.00 92.12 112 ILE A O 1
ATOM 927 N N . SER A 1 113 ? 14.264 -1.803 -33.852 1.00 93.25 113 SER A N 1
ATOM 928 C CA . SER A 1 113 ? 13.953 -1.980 -35.267 1.00 93.25 113 SER A CA 1
ATOM 929 C C . SER A 1 113 ? 12.447 -2.010 -35.486 1.00 93.25 113 SER A C 1
ATOM 931 O O . SER A 1 113 ? 11.731 -2.750 -34.816 1.00 93.25 113 SER A O 1
ATOM 933 N N . GLU A 1 114 ? 11.967 -1.216 -36.439 1.00 92.25 114 GLU A N 1
ATOM 934 C CA . GLU A 1 114 ? 10.567 -1.216 -36.879 1.00 92.25 114 GLU A CA 1
ATOM 935 C C . GLU A 1 114 ? 10.237 -2.456 -37.728 1.00 92.25 114 GLU A C 1
ATOM 937 O O . GLU A 1 114 ? 9.171 -3.054 -37.583 1.00 92.25 114 GLU A O 1
ATOM 942 N N . GLU A 1 115 ? 11.184 -2.881 -38.569 1.00 94.62 115 GLU A N 1
ATOM 943 C CA . GLU A 1 115 ? 11.020 -3.956 -39.548 1.00 94.62 115 GLU A CA 1
ATOM 944 C C . GLU A 1 115 ? 12.196 -4.936 -39.466 1.00 94.62 115 GLU A C 1
ATOM 946 O O . GLU A 1 115 ? 13.015 -5.064 -40.377 1.00 94.62 115 GLU A O 1
ATOM 951 N N . PHE A 1 116 ? 12.297 -5.656 -38.350 1.00 93.88 116 PHE A N 1
ATOM 952 C CA . PHE A 1 116 ? 13.290 -6.711 -38.211 1.00 93.88 116 PHE A CA 1
ATOM 953 C C . PHE A 1 116 ? 12.853 -7.937 -39.010 1.00 93.88 116 PHE A C 1
ATOM 955 O O . PHE A 1 116 ? 11.855 -8.584 -38.680 1.00 93.88 116 PHE A O 1
ATOM 962 N N . TYR A 1 117 ? 13.594 -8.254 -40.068 1.00 95.25 117 TYR A N 1
ATOM 963 C CA . TYR A 1 117 ? 13.320 -9.419 -40.901 1.00 95.25 117 TYR A CA 1
ATOM 964 C C . TYR A 1 117 ? 13.667 -10.721 -40.168 1.00 95.25 117 TYR A C 1
ATOM 966 O O . TYR A 1 117 ? 14.772 -10.873 -39.648 1.00 95.25 117 TYR A O 1
ATOM 974 N N . ILE A 1 118 ? 12.737 -11.677 -40.163 1.00 93.81 118 ILE A N 1
ATOM 975 C CA . ILE A 1 118 ? 12.884 -13.014 -39.578 1.00 93.81 118 ILE A CA 1
ATOM 976 C C . ILE A 1 118 ? 12.843 -14.040 -40.724 1.00 93.81 118 ILE A C 1
ATOM 978 O O . ILE A 1 118 ? 11.753 -14.485 -41.100 1.00 93.81 118 ILE A O 1
ATOM 982 N N . PRO A 1 119 ? 14.003 -14.440 -41.284 1.00 95.38 119 PRO A N 1
ATOM 983 C CA . PRO A 1 119 ? 14.068 -15.257 -42.498 1.00 95.38 119 PRO A CA 1
ATOM 984 C C . PRO A 1 119 ? 13.354 -16.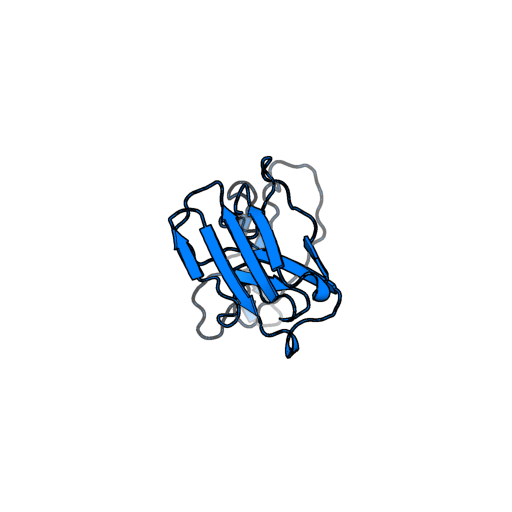606 -42.383 1.00 95.38 119 PRO A C 1
ATOM 986 O O . PRO A 1 119 ? 12.774 -17.089 -43.347 1.00 95.38 119 PRO A O 1
ATOM 989 N N . GLN A 1 120 ? 13.368 -17.212 -41.195 1.00 95.81 120 GLN A N 1
ATOM 990 C CA . GLN A 1 120 ? 12.756 -18.519 -40.939 1.00 95.81 120 GLN A CA 1
ATOM 991 C C . GLN A 1 120 ? 11.225 -18.489 -41.047 1.00 95.81 120 GLN A C 1
ATOM 993 O O . GLN A 1 120 ? 10.604 -19.541 -41.164 1.00 95.81 120 GLN A O 1
ATOM 998 N N . LEU A 1 121 ? 10.619 -17.300 -40.971 1.00 93.44 121 LEU A N 1
ATOM 999 C CA . LEU A 1 121 ? 9.170 -17.091 -40.975 1.00 93.44 121 LEU A CA 1
ATOM 1000 C C . LEU A 1 121 ? 8.697 -16.175 -42.114 1.00 93.44 121 LEU A C 1
ATOM 1002 O O . LEU A 1 121 ? 7.508 -15.843 -42.136 1.00 93.44 121 LEU A O 1
ATOM 1006 N N . ASP A 1 122 ? 9.622 -15.744 -42.981 1.00 94.75 122 ASP A N 1
ATOM 1007 C CA . ASP A 1 122 ? 9.415 -14.795 -44.083 1.00 94.75 122 ASP A CA 1
ATOM 1008 C C . ASP A 1 122 ? 8.517 -13.610 -43.688 1.00 94.75 122 ASP A C 1
ATOM 1010 O O . ASP A 1 122 ? 7.424 -13.392 -44.213 1.00 94.75 122 ASP A O 1
ATOM 1014 N N . ARG A 1 123 ? 8.922 -12.895 -42.632 1.00 94.81 123 ARG A N 1
ATOM 1015 C CA . ARG A 1 123 ? 8.158 -11.759 -42.101 1.00 94.81 123 ARG A CA 1
ATOM 1016 C C . ARG A 1 123 ? 9.025 -10.753 -41.376 1.00 94.81 123 ARG A C 1
ATOM 1018 O O . ARG A 1 123 ? 10.104 -11.081 -40.894 1.00 94.81 123 ARG A O 1
ATOM 1025 N N . TYR A 1 124 ? 8.474 -9.559 -41.215 1.00 93.69 124 TYR A N 1
ATOM 1026 C CA . TYR A 1 124 ? 9.066 -8.464 -40.463 1.00 93.69 124 TYR A CA 1
ATOM 1027 C C . TYR A 1 124 ? 8.345 -8.286 -39.123 1.00 93.69 124 TYR A C 1
ATOM 1029 O O . TYR A 1 124 ? 7.127 -8.470 -39.027 1.00 93.69 124 TYR A O 1
ATOM 1037 N N . ARG A 1 125 ? 9.094 -7.963 -38.068 1.00 89.81 125 ARG A N 1
ATOM 1038 C CA . ARG A 1 125 ? 8.562 -7.679 -36.730 1.00 89.81 125 ARG A CA 1
ATOM 1039 C C . ARG A 1 125 ? 9.229 -6.444 -36.141 1.00 89.81 125 ARG A C 1
ATOM 1041 O O . ARG A 1 125 ? 10.427 -6.247 -36.310 1.00 89.81 125 ARG A O 1
ATOM 1048 N N . LYS A 1 126 ? 8.459 -5.673 -35.379 1.00 90.25 126 LYS A N 1
ATOM 1049 C CA . LYS A 1 126 ? 8.988 -4.606 -34.532 1.00 90.25 126 LYS A CA 1
ATOM 1050 C C . LYS A 1 126 ? 9.677 -5.207 -33.308 1.00 90.25 126 LYS A C 1
ATOM 1052 O O . LYS A 1 126 ? 9.103 -6.082 -32.661 1.00 90.25 126 LYS A O 1
ATOM 1057 N N . ILE A 1 127 ? 10.870 -4.721 -32.984 1.00 91.38 127 ILE A N 1
ATOM 1058 C CA . ILE A 1 127 ? 11.651 -5.117 -31.810 1.00 91.38 127 ILE A CA 1
ATOM 1059 C C . ILE A 1 127 ? 11.794 -3.914 -30.881 1.00 91.38 127 ILE A C 1
ATOM 1061 O O . ILE A 1 127 ? 12.286 -2.862 -31.291 1.00 91.38 127 ILE A O 1
ATOM 1065 N N . TRP A 1 128 ? 11.392 -4.100 -29.627 1.00 92.00 128 TRP A N 1
ATOM 1066 C CA . TRP A 1 128 ? 11.558 -3.127 -28.550 1.00 92.00 128 TRP A CA 1
ATOM 1067 C C . TRP A 1 128 ? 12.678 -3.562 -27.606 1.00 92.00 128 TRP A C 1
ATOM 1069 O O . TRP A 1 128 ? 12.867 -4.759 -27.380 1.00 92.00 128 TRP A O 1
ATOM 1079 N N . ALA A 1 129 ? 13.367 -2.592 -27.015 1.00 92.81 129 ALA A N 1
ATOM 1080 C CA . ALA A 1 129 ? 14.163 -2.781 -25.813 1.00 92.81 129 ALA A CA 1
ATOM 1081 C C . ALA A 1 129 ? 13.544 -2.006 -24.652 1.00 92.81 129 ALA A C 1
ATOM 1083 O O . ALA A 1 129 ? 13.114 -0.863 -24.804 1.00 92.81 129 ALA A O 1
ATOM 1084 N N . LEU A 1 130 ?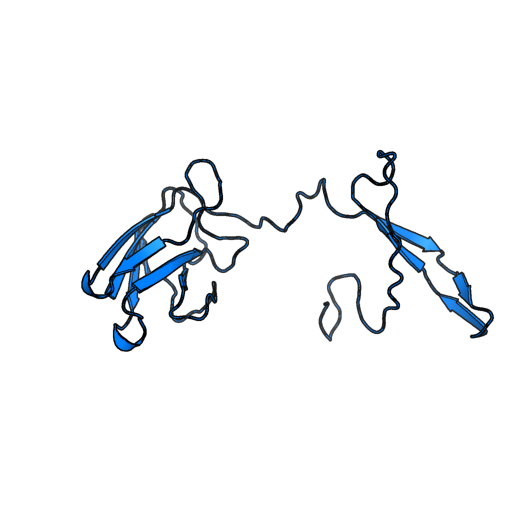 13.545 -2.643 -23.484 1.00 91.81 130 LEU A N 1
ATOM 1085 C CA . LEU A 1 130 ? 13.307 -1.990 -22.209 1.00 91.81 130 LEU A CA 1
ATOM 1086 C C . LEU A 1 130 ? 14.647 -1.896 -21.482 1.00 91.81 130 LEU A C 1
ATOM 1088 O O . LEU A 1 130 ? 15.231 -2.918 -21.115 1.00 91.81 130 LEU A O 1
ATOM 1092 N N . LEU A 1 131 ? 15.146 -0.679 -21.311 1.00 93.56 131 LEU A N 1
ATOM 1093 C CA . LEU A 1 131 ? 16.469 -0.410 -20.762 1.00 93.56 131 LEU A CA 1
ATOM 1094 C C . LEU A 1 131 ? 16.370 0.213 -19.363 1.00 93.56 131 LEU A C 1
ATOM 1096 O O . LEU A 1 131 ? 15.415 0.940 -19.084 1.00 93.56 131 LEU A O 1
ATOM 1100 N N . PRO A 1 132 ? 17.355 -0.012 -18.476 1.00 92.81 132 PRO A N 1
ATOM 1101 C CA . PRO A 1 132 ? 17.475 0.741 -17.229 1.00 92.81 132 PRO A CA 1
ATOM 1102 C C . PRO A 1 132 ? 17.512 2.258 -17.470 1.00 92.81 132 PRO A C 1
ATOM 1104 O O . PRO A 1 132 ? 18.044 2.715 -18.481 1.00 92.81 132 PRO A O 1
ATOM 1107 N N . TYR A 1 133 ? 17.002 3.041 -16.515 1.00 91.94 133 TYR A N 1
ATOM 1108 C CA . TYR A 1 133 ? 16.927 4.507 -16.615 1.00 91.94 133 TYR A CA 1
ATOM 1109 C C . TYR A 1 133 ? 18.291 5.185 -16.867 1.00 91.94 133 TYR A C 1
ATOM 1111 O O . TYR A 1 133 ? 18.356 6.256 -17.463 1.00 91.94 133 TYR A O 1
ATOM 1119 N N . ASP A 1 134 ? 19.390 4.563 -16.421 1.00 93.25 134 ASP A N 1
ATOM 1120 C CA . ASP A 1 134 ? 20.758 5.081 -16.526 1.00 93.25 134 ASP A CA 1
ATOM 1121 C C . ASP A 1 134 ? 21.562 4.492 -17.701 1.00 93.25 134 ASP A C 1
ATOM 1123 O O . ASP A 1 134 ? 22.766 4.736 -17.782 1.00 93.25 134 ASP A O 1
ATOM 1127 N N . TYR A 1 135 ? 20.934 3.737 -18.616 1.00 95.06 135 TYR A N 1
ATOM 1128 C CA . TYR A 1 135 ? 21.636 2.911 -19.611 1.00 95.06 135 TYR A CA 1
ATOM 1129 C C . TYR A 1 135 ? 22.685 3.666 -20.449 1.00 95.06 135 TYR A C 1
ATOM 1131 O O . TYR A 1 135 ? 23.789 3.161 -20.622 1.00 95.06 135 TYR A O 1
ATOM 1139 N N . TYR A 1 136 ? 22.392 4.882 -20.929 1.00 94.50 136 TYR A N 1
ATOM 1140 C CA . TYR A 1 136 ? 23.335 5.661 -21.757 1.00 94.50 136 TYR A CA 1
ATOM 1141 C C . TYR A 1 136 ? 24.371 6.468 -20.965 1.00 94.50 136 TYR A C 1
ATOM 1143 O O . TYR A 1 136 ? 25.308 7.002 -21.554 1.00 94.50 136 TYR A O 1
ATOM 1151 N N . PHE A 1 137 ? 24.195 6.598 -19.650 1.00 94.38 137 PHE A N 1
ATOM 1152 C CA . PHE A 1 137 ? 25.042 7.434 -18.790 1.00 94.38 137 PHE A CA 1
ATOM 1153 C C . PHE A 1 137 ? 25.885 6.603 -17.816 1.00 94.38 137 PHE A C 1
ATOM 1155 O O . PHE A 1 137 ? 26.594 7.156 -16.976 1.00 94.38 137 PHE A O 1
ATOM 1162 N N . SER A 1 138 ? 25.795 5.277 -17.909 1.00 94.31 138 SER A N 1
ATOM 1163 C CA . SER A 1 138 ? 26.508 4.325 -17.070 1.00 94.31 138 SER A CA 1
ATOM 1164 C C . SER A 1 138 ? 27.380 3.403 -17.915 1.00 94.31 138 SER A C 1
ATOM 1166 O O . SER A 1 138 ? 26.961 2.940 -18.968 1.00 94.31 138 SER A O 1
ATOM 1168 N N . ASP A 1 139 ? 28.555 3.038 -17.400 1.00 95.75 139 ASP A N 1
ATOM 1169 C CA . ASP A 1 139 ? 29.418 2.009 -18.002 1.00 95.75 139 ASP A CA 1
ATOM 1170 C C . ASP A 1 139 ? 29.043 0.576 -17.563 1.00 95.75 139 ASP A C 1
ATOM 1172 O O . ASP A 1 139 ? 29.780 -0.390 -17.802 1.00 95.75 139 ASP A O 1
ATOM 1176 N N . LYS A 1 140 ? 27.909 0.410 -16.867 1.00 95.00 140 LYS A N 1
ATOM 1177 C CA . LYS A 1 140 ? 27.415 -0.899 -16.421 1.00 95.00 140 LYS A CA 1
ATOM 1178 C C . LYS A 1 140 ? 27.018 -1.766 -17.616 1.00 95.00 140 LYS A C 1
ATOM 1180 O O . LYS A 1 140 ? 26.430 -1.308 -18.589 1.00 95.00 140 LYS A O 1
ATOM 1185 N N . LYS A 1 141 ? 27.280 -3.069 -17.497 1.00 95.19 141 LYS A N 1
ATOM 1186 C CA . LYS A 1 141 ? 26.825 -4.087 -18.451 1.00 95.19 141 LYS A CA 1
ATOM 1187 C C . LYS A 1 141 ? 25.675 -4.876 -17.847 1.00 95.19 141 LYS A C 1
ATOM 1189 O O . LYS A 1 141 ? 25.761 -5.307 -16.698 1.00 95.19 141 LYS A O 1
ATOM 1194 N N . TYR A 1 142 ? 24.636 -5.093 -18.641 1.00 92.75 142 TYR A N 1
ATOM 1195 C CA . TYR A 1 142 ? 23.410 -5.753 -18.210 1.00 92.75 142 TYR A CA 1
ATOM 1196 C C . TYR A 1 142 ? 23.242 -7.100 -18.926 1.00 92.75 142 TYR A C 1
ATOM 1198 O O . TYR A 1 142 ? 23.552 -7.194 -20.117 1.00 92.75 142 TYR A O 1
ATOM 1206 N N . PRO A 1 143 ? 22.774 -8.156 -18.237 1.00 94.62 143 PRO A N 1
ATOM 1207 C CA . PRO A 1 143 ? 22.333 -9.370 -18.913 1.00 94.62 143 PRO A CA 1
ATOM 1208 C C . PRO A 1 143 ? 21.118 -9.060 -19.799 1.00 94.62 143 PRO A C 1
ATOM 1210 O O . PRO A 1 143 ? 20.301 -8.205 -19.463 1.00 94.62 143 PRO A O 1
ATOM 1213 N N . VAL A 1 144 ? 20.990 -9.770 -20.922 1.00 93.81 144 VAL A N 1
ATOM 1214 C CA . VAL A 1 144 ? 19.882 -9.587 -21.870 1.00 93.81 144 VAL A CA 1
ATOM 1215 C C . VAL A 1 144 ? 18.871 -10.713 -21.695 1.00 93.81 144 VAL A C 1
ATOM 1217 O O . VAL A 1 144 ? 19.223 -11.888 -21.804 1.00 93.81 144 VAL A O 1
ATOM 1220 N N . LEU A 1 145 ? 17.614 -10.348 -21.449 1.00 90.81 145 LEU A N 1
ATOM 1221 C CA . LEU A 1 145 ? 16.481 -11.266 -21.422 1.00 90.81 145 LEU A CA 1
ATOM 1222 C C . LEU A 1 145 ? 15.633 -11.046 -22.677 1.00 90.81 145 LEU A C 1
ATOM 1224 O O . LEU A 1 145 ? 15.137 -9.947 -22.906 1.00 90.81 145 LEU A O 1
ATOM 1228 N N . TYR A 1 146 ? 15.457 -12.095 -23.477 1.00 88.25 146 TYR A N 1
ATOM 1229 C CA . TYR A 1 146 ? 14.572 -12.059 -24.638 1.00 88.25 146 TYR A CA 1
ATOM 1230 C C . TYR A 1 146 ? 13.180 -12.522 -24.228 1.00 88.25 146 TYR A C 1
ATOM 1232 O O . TYR A 1 146 ? 12.996 -13.670 -23.823 1.00 88.25 146 TYR A O 1
ATOM 1240 N N . LEU A 1 147 ? 12.204 -11.631 -24.363 1.00 85.50 147 LEU A N 1
ATOM 1241 C CA . LEU A 1 147 ? 10.797 -11.918 -24.122 1.00 85.50 147 LEU A CA 1
ATOM 1242 C C . LEU A 1 147 ? 10.069 -11.850 -25.461 1.00 85.50 147 LEU A C 1
ATOM 1244 O O . LEU A 1 147 ? 10.134 -10.844 -26.164 1.00 85.50 147 LEU A O 1
ATOM 1248 N N . GLN A 1 148 ? 9.421 -12.947 -25.836 1.00 77.25 148 GLN A N 1
ATOM 1249 C CA . GLN A 1 148 ? 8.540 -12.990 -26.997 1.00 77.25 148 GLN A CA 1
ATOM 1250 C C . GLN A 1 148 ? 7.131 -12.720 -26.486 1.00 77.25 148 GLN A C 1
ATOM 1252 O O . GLN A 1 148 ? 6.601 -13.509 -25.705 1.00 77.25 148 GLN A O 1
ATOM 1257 N N . ASP A 1 149 ? 6.553 -11.593 -26.880 1.00 64.75 149 ASP A N 1
ATOM 1258 C CA . ASP A 1 149 ? 5.192 -11.257 -26.481 1.00 64.75 149 ASP A CA 1
ATOM 1259 C C . ASP A 1 149 ? 4.171 -12.102 -27.268 1.00 64.75 149 ASP A C 1
ATOM 1261 O O . ASP A 1 149 ? 4.330 -12.330 -28.472 1.00 64.75 149 ASP A O 1
ATOM 1265 N N . ALA A 1 150 ? 3.115 -12.544 -26.584 1.00 62.56 150 ALA A N 1
ATOM 1266 C CA . ALA A 1 150 ? 1.902 -13.057 -27.213 1.00 62.56 150 ALA A CA 1
ATOM 1267 C C . ALA A 1 150 ? 0.749 -12.039 -27.116 1.00 62.56 150 ALA A C 1
ATOM 1269 O O . ALA A 1 150 ? 0.167 -11.698 -28.140 1.00 62.56 150 ALA A O 1
ATOM 1270 N N . GLN A 1 151 ? 0.425 -11.501 -25.941 1.00 52.28 151 GLN A N 1
ATOM 1271 C CA . GLN A 1 151 ? -0.529 -10.398 -25.797 1.00 52.28 151 GLN A CA 1
ATOM 1272 C C . GLN A 1 151 ? -0.090 -9.492 -24.633 1.00 52.28 151 GLN A C 1
ATOM 1274 O O . GLN A 1 151 ? -0.294 -9.835 -23.473 1.00 52.28 151 GLN A O 1
ATOM 1279 N N . ASN A 1 152 ? 0.422 -8.309 -24.981 1.00 57.06 152 ASN A N 1
ATOM 1280 C CA . ASN A 1 152 ? 0.570 -7.107 -24.150 1.00 57.06 152 ASN A CA 1
ATOM 1281 C C . ASN A 1 152 ? 1.630 -7.163 -23.046 1.00 57.06 152 ASN A C 1
ATOM 1283 O O . ASN A 1 152 ? 1.329 -7.077 -21.857 1.00 57.06 152 ASN A O 1
ATOM 1287 N N . LEU A 1 153 ? 2.894 -7.170 -23.460 1.00 59.62 153 LEU A N 1
ATOM 1288 C CA . LEU A 1 153 ? 4.012 -6.852 -22.574 1.00 59.62 153 LEU A CA 1
ATOM 1289 C C . LEU A 1 153 ? 4.098 -5.342 -22.254 1.00 59.62 153 LEU A C 1
ATOM 1291 O O . LEU A 1 153 ? 4.707 -4.971 -21.255 1.00 59.62 153 LEU A O 1
ATOM 1295 N N . PHE A 1 154 ? 3.502 -4.466 -23.083 1.00 56.00 154 PHE A N 1
ATOM 1296 C CA . PHE A 1 154 ? 3.581 -3.004 -22.939 1.00 56.00 154 PHE A CA 1
ATOM 1297 C C . PHE A 1 154 ? 2.280 -2.274 -23.336 1.00 56.00 154 PHE A C 1
ATOM 1299 O O . PHE A 1 154 ? 1.580 -2.706 -24.250 1.00 56.00 154 PHE A O 1
ATOM 1306 N N . ASN A 1 155 ? 2.056 -1.110 -22.704 1.00 50.41 155 ASN A N 1
ATOM 1307 C CA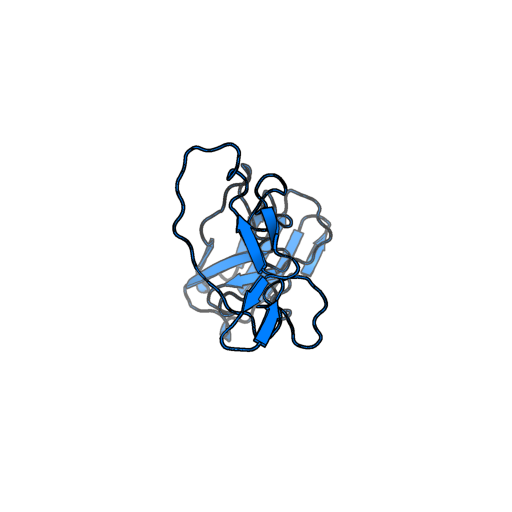 . ASN A 1 155 ? 0.954 -0.135 -22.852 1.00 50.41 155 ASN A CA 1
ATOM 1308 C C . ASN A 1 155 ? -0.401 -0.492 -22.222 1.00 50.41 155 ASN A C 1
ATOM 1310 O O . ASN A 1 155 ? -0.948 -1.568 -22.438 1.00 50.41 155 ASN A O 1
ATOM 1314 N N . GLU A 1 156 ? -0.992 0.464 -21.494 1.00 48.03 156 GLU A N 1
ATOM 1315 C CA . GLU A 1 156 ? -2.388 0.406 -21.036 1.00 48.03 156 GLU A CA 1
ATOM 1316 C C . GLU A 1 156 ? -3.369 0.416 -22.219 1.00 48.03 156 GLU A C 1
ATOM 1318 O O . GLU A 1 156 ? -3.190 1.164 -23.181 1.00 48.03 156 GLU A O 1
ATOM 1323 N N . GLY A 1 157 ? -4.426 -0.403 -22.136 1.00 51.62 157 GLY A N 1
ATOM 1324 C CA . GLY A 1 157 ? -5.543 -0.380 -23.091 1.00 51.62 157 GLY A CA 1
ATOM 1325 C C . GLY A 1 157 ? -5.852 -1.691 -23.819 1.00 51.62 157 GLY A C 1
ATOM 1326 O O . GLY A 1 157 ? -6.663 -1.689 -24.744 1.00 51.62 157 GLY A O 1
ATOM 1327 N N . SER A 1 158 ? -5.258 -2.819 -23.428 1.00 48.69 158 SER A N 1
ATOM 1328 C CA . SER A 1 158 ? -5.632 -4.110 -24.003 1.00 48.69 158 SER A CA 1
ATOM 1329 C C . SER A 1 158 ? -6.909 -4.676 -23.361 1.00 48.69 158 SER A C 1
ATOM 1331 O O . SER A 1 158 ? -7.076 -4.677 -22.143 1.00 48.69 158 SER A O 1
ATOM 1333 N N . GLY A 1 159 ? -7.836 -5.189 -24.181 1.00 49.03 159 GLY A N 1
ATOM 1334 C CA . GLY A 1 159 ? -9.125 -5.733 -23.715 1.00 49.03 159 GLY A CA 1
ATOM 1335 C C . GLY A 1 159 ? -9.031 -6.989 -22.835 1.00 49.03 159 GLY A C 1
ATOM 1336 O O . GLY A 1 159 ? -10.054 -7.454 -22.343 1.00 49.03 159 GLY A O 1
ATOM 1337 N N . TYR A 1 160 ? -7.824 -7.528 -22.637 1.00 53.62 160 TYR A N 1
ATOM 1338 C CA . TYR A 1 160 ? -7.562 -8.743 -21.861 1.00 53.62 160 TYR A CA 1
ATOM 1339 C C . TYR A 1 160 ? -6.616 -8.514 -20.667 1.00 53.62 160 TYR A C 1
ATOM 1341 O O . TYR A 1 160 ? -6.252 -9.474 -19.993 1.00 53.62 160 TYR A O 1
ATOM 1349 N N . GLY A 1 161 ? -6.285 -7.254 -20.357 1.00 45.62 161 GLY A N 1
ATOM 1350 C CA . GLY A 1 161 ? -5.378 -6.895 -19.266 1.00 45.62 161 GLY A CA 1
ATOM 1351 C C . GLY A 1 161 ? -3.898 -6.992 -19.648 1.00 45.62 161 GLY A C 1
ATOM 1352 O O . GLY A 1 161 ? -3.519 -7.661 -20.609 1.00 45.62 161 GLY A O 1
ATOM 1353 N N . ASN A 1 162 ? -3.072 -6.292 -18.873 1.00 47.97 162 ASN A N 1
ATOM 1354 C CA . ASN A 1 162 ? -1.614 -6.312 -18.969 1.00 47.97 162 ASN A CA 1
ATOM 1355 C C . ASN A 1 162 ? -1.053 -7.111 -17.788 1.00 47.97 162 ASN A C 1
ATOM 1357 O O . ASN A 1 162 ? -1.668 -7.111 -16.716 1.00 47.97 162 ASN A O 1
ATOM 1361 N N . TRP A 1 163 ? 0.071 -7.796 -17.993 1.00 48.34 163 TRP A N 1
ATOM 1362 C CA . TRP A 1 163 ? 0.760 -8.535 -16.931 1.00 48.34 163 TRP A CA 1
ATOM 1363 C C . TRP A 1 163 ? 1.692 -7.632 -16.121 1.00 48.34 163 TRP A C 1
ATOM 1365 O O . TRP A 1 163 ? 2.321 -6.741 -16.736 1.00 48.34 163 TRP A O 1
#